Protein AF-A0A8S3K8F5-F1 (afdb_monomer_lite)

Structure (mmCIF, N/CA/C/O backbone):
data_AF-A0A8S3K8F5-F1
#
_entry.id   AF-A0A8S3K8F5-F1
#
loop_
_atom_site.group_PDB
_atom_site.id
_atom_site.type_symbol
_atom_site.label_atom_id
_atom_site.label_alt_id
_atom_site.label_comp_id
_atom_site.label_asym_id
_atom_site.label_entity_id
_atom_site.label_seq_id
_atom_site.pdbx_PDB_ins_code
_atom_site.Cartn_x
_atom_site.Cartn_y
_atom_site.Cartn_z
_atom_site.occupancy
_atom_site.B_iso_or_equiv
_atom_site.auth_seq_id
_atom_site.auth_comp_id
_atom_site.auth_asym_id
_atom_site.auth_atom_id
_atom_site.pdbx_PDB_model_num
ATOM 1 N N . LEU A 1 1 ? -29.546 -4.884 6.699 1.00 70.06 1 LEU A N 1
ATOM 2 C CA . LEU A 1 1 ? -28.903 -3.945 5.757 1.00 70.06 1 LEU A CA 1
ATOM 3 C C . LEU A 1 1 ? -27.476 -4.435 5.577 1.00 70.06 1 LEU A C 1
ATOM 5 O O . LEU A 1 1 ? -26.710 -4.344 6.524 1.00 70.06 1 LEU A O 1
ATOM 9 N N . ASP A 1 2 ? -27.177 -5.072 4.447 1.00 86.62 2 ASP A N 1
ATOM 10 C CA . ASP A 1 2 ? -25.822 -5.524 4.103 1.00 86.62 2 ASP A CA 1
ATOM 11 C C . ASP A 1 2 ? -25.121 -4.368 3.377 1.00 86.62 2 ASP A C 1
ATOM 13 O O . ASP A 1 2 ? -25.587 -3.941 2.319 1.00 86.62 2 ASP A O 1
ATOM 17 N N . VAL A 1 3 ? -24.080 -3.795 3.984 1.00 89.56 3 VAL A N 1
ATOM 18 C CA . VAL A 1 3 ? -23.272 -2.732 3.370 1.00 89.56 3 VAL A CA 1
ATOM 19 C C . VAL A 1 3 ? -22.002 -3.381 2.851 1.00 89.56 3 VAL A C 1
ATOM 21 O O . VAL A 1 3 ? -21.179 -3.854 3.632 1.00 89.56 3 VAL A O 1
ATOM 24 N N . ARG A 1 4 ? -21.841 -3.385 1.527 1.00 93.25 4 ARG A N 1
ATOM 25 C CA . ARG A 1 4 ? -20.657 -3.915 0.850 1.00 93.25 4 ARG A CA 1
ATOM 26 C C . ARG A 1 4 ? -19.901 -2.778 0.189 1.00 93.25 4 ARG A C 1
ATOM 28 O O . ARG A 1 4 ? -20.496 -1.970 -0.517 1.00 93.25 4 ARG A O 1
ATOM 35 N N . LEU A 1 5 ? -18.596 -2.741 0.420 1.00 94.75 5 LEU A N 1
ATOM 36 C CA . LEU A 1 5 ? -17.673 -1.809 -0.208 1.00 94.75 5 LEU A CA 1
ATOM 37 C C . LEU A 1 5 ? -16.637 -2.621 -0.979 1.00 94.75 5 LEU A C 1
ATOM 39 O O . LEU A 1 5 ? -15.985 -3.492 -0.403 1.00 94.75 5 LEU A O 1
ATOM 43 N N . GLN A 1 6 ? -16.487 -2.335 -2.268 1.00 95.38 6 GLN A N 1
ATOM 44 C CA . GLN A 1 6 ? -15.357 -2.837 -3.036 1.00 95.38 6 GLN A CA 1
ATOM 45 C C . GLN A 1 6 ? -14.120 -2.027 -2.639 1.00 95.38 6 GLN A C 1
ATOM 47 O O . GLN A 1 6 ? -14.077 -0.818 -2.840 1.00 95.38 6 GLN A O 1
ATOM 52 N N . ILE A 1 7 ? -13.151 -2.694 -2.015 1.00 95.69 7 ILE A N 1
ATOM 53 C CA . ILE A 1 7 ? -11.930 -2.069 -1.477 1.00 95.69 7 ILE A CA 1
ATOM 54 C C . ILE A 1 7 ? -10.720 -2.209 -2.408 1.00 95.69 7 ILE A C 1
ATOM 56 O O . ILE A 1 7 ? -9.687 -1.601 -2.148 1.00 95.69 7 ILE A O 1
ATOM 60 N N . PHE A 1 8 ? -10.834 -3.033 -3.453 1.00 97.38 8 PHE A N 1
ATOM 61 C CA . PHE A 1 8 ? -9.782 -3.278 -4.434 1.00 97.38 8 PHE A CA 1
ATOM 62 C C . PHE A 1 8 ? -10.377 -3.763 -5.761 1.00 97.38 8 PHE A C 1
ATOM 64 O O . PHE A 1 8 ? -11.359 -4.510 -5.753 1.00 97.38 8 PHE A O 1
ATOM 71 N N . ASP A 1 9 ? -9.760 -3.369 -6.873 1.00 96.94 9 ASP A N 1
ATOM 72 C CA . ASP A 1 9 ? -10.098 -3.791 -8.232 1.00 96.94 9 ASP A CA 1
ATOM 73 C C . ASP A 1 9 ? -8.821 -4.183 -8.997 1.00 96.94 9 ASP A C 1
ATOM 75 O O . ASP A 1 9 ? -7.840 -3.436 -9.012 1.00 96.94 9 ASP A O 1
ATOM 79 N N . ASN A 1 10 ? -8.805 -5.374 -9.605 1.00 96.12 10 ASN A N 1
ATOM 80 C CA . ASN A 1 10 ? -7.617 -5.872 -10.309 1.00 96.12 10 ASN A CA 1
ATOM 81 C C . ASN A 1 10 ? -7.380 -5.160 -11.649 1.00 96.12 10 ASN A C 1
ATOM 83 O O . ASN A 1 10 ? -6.224 -5.011 -12.059 1.00 96.12 10 ASN A O 1
ATOM 87 N N . ASP A 1 11 ? -8.441 -4.736 -12.334 1.00 96.81 11 ASP A N 1
ATOM 88 C CA . ASP A 1 11 ? -8.324 -4.090 -13.638 1.00 96.81 11 ASP A CA 1
ATOM 89 C C . ASP A 1 11 ? -7.795 -2.664 -13.457 1.00 96.81 11 ASP A C 1
ATOM 91 O O . ASP A 1 11 ? -6.875 -2.251 -14.169 1.00 96.81 11 ASP A O 1
ATOM 95 N N . GLU A 1 12 ? -8.287 -1.947 -12.442 1.00 97.44 12 GLU A N 1
ATOM 96 C CA . GLU A 1 12 ? -7.756 -0.637 -12.050 1.00 97.44 12 GLU A CA 1
ATOM 97 C C . GLU A 1 12 ? -6.280 -0.733 -11.634 1.00 97.44 12 GLU A C 1
ATOM 99 O O . GLU A 1 12 ? -5.443 0.032 -12.122 1.00 97.44 12 GLU A O 1
ATOM 104 N N . PHE A 1 13 ? -5.920 -1.723 -10.807 1.00 97.75 13 PHE A N 1
ATOM 105 C CA . PHE A 1 13 ? -4.526 -1.942 -10.414 1.00 97.75 13 PHE A CA 1
ATOM 106 C C . PHE A 1 13 ? -3.615 -2.199 -11.620 1.00 97.75 13 PHE A C 1
ATOM 108 O O . PHE A 1 13 ? -2.515 -1.653 -11.688 1.00 97.75 13 PHE A O 1
ATOM 115 N N . THR A 1 14 ? -4.071 -2.988 -12.596 1.00 96.38 14 THR A N 1
ATOM 116 C CA . THR A 1 14 ? -3.295 -3.286 -13.810 1.00 96.38 14 THR A CA 1
ATOM 117 C C . THR A 1 14 ? -3.023 -2.024 -14.627 1.00 96.38 14 THR A C 1
ATOM 119 O O . THR A 1 14 ? -1.908 -1.834 -15.117 1.00 96.38 14 THR A O 1
ATOM 122 N N . GLN A 1 15 ? -4.011 -1.135 -14.749 1.00 97.56 15 GLN A N 1
ATOM 123 C CA . GLN A 1 15 ? -3.853 0.141 -15.454 1.00 97.56 15 GLN A CA 1
ATOM 124 C C . GLN A 1 15 ? -2.857 1.063 -14.740 1.00 97.56 15 GLN A C 1
ATOM 126 O O . GLN A 1 15 ? -1.977 1.640 -15.383 1.00 97.56 15 GLN A O 1
ATOM 131 N N . ILE A 1 16 ? -2.947 1.155 -13.410 1.00 97.81 16 ILE A N 1
ATOM 132 C CA . ILE A 1 16 ? -2.009 1.937 -12.594 1.00 97.81 16 ILE A CA 1
ATOM 133 C C . ILE A 1 16 ? -0.589 1.370 -12.713 1.00 97.81 16 ILE A C 1
ATOM 135 O O . ILE A 1 16 ? 0.358 2.128 -12.921 1.00 97.81 16 ILE A O 1
ATOM 139 N N . LEU A 1 17 ? -0.434 0.044 -12.638 1.00 97.19 17 LEU A N 1
ATOM 140 C CA . LEU A 1 17 ? 0.856 -0.628 -12.793 1.00 97.19 17 LEU A CA 1
ATOM 141 C C . LEU A 1 17 ? 1.475 -0.351 -14.166 1.00 97.19 17 LEU A C 1
ATOM 143 O O . LEU A 1 17 ? 2.656 -0.017 -14.242 1.00 97.19 17 LEU A O 1
ATOM 147 N N . ALA A 1 18 ? 0.683 -0.425 -15.238 1.00 96.38 18 ALA A N 1
ATOM 148 C CA . ALA A 1 18 ? 1.145 -0.095 -16.582 1.00 96.38 18 ALA A CA 1
ATOM 149 C C . ALA A 1 18 ? 1.657 1.353 -16.675 1.00 96.38 18 ALA A C 1
ATOM 151 O O . ALA A 1 18 ? 2.725 1.583 -17.240 1.00 96.38 18 ALA A O 1
ATOM 152 N N . SER A 1 19 ? 0.954 2.317 -16.069 1.00 97.38 19 SER A N 1
ATOM 153 C CA . SER A 1 19 ? 1.411 3.714 -16.002 1.00 97.38 19 SER A CA 1
ATOM 154 C C . SER A 1 19 ? 2.717 3.854 -15.212 1.00 97.38 19 SER A C 1
ATOM 156 O O . SER A 1 19 ? 3.672 4.465 -15.690 1.00 97.38 19 SER A O 1
ATOM 158 N N . ALA A 1 20 ? 2.798 3.232 -14.033 1.00 96.94 20 ALA A N 1
ATOM 159 C CA . ALA A 1 20 ? 3.962 3.322 -13.153 1.00 96.94 20 ALA A CA 1
ATOM 160 C C . ALA A 1 20 ? 5.241 2.754 -13.791 1.00 96.94 20 ALA A C 1
ATOM 162 O O . ALA A 1 20 ? 6.332 3.280 -13.567 1.00 96.94 20 ALA A O 1
ATOM 163 N N . ILE A 1 21 ? 5.124 1.720 -14.635 1.00 95.50 21 ILE A N 1
ATOM 164 C CA . ILE A 1 21 ? 6.260 1.169 -15.392 1.00 95.50 21 ILE A CA 1
ATOM 165 C C . ILE A 1 21 ? 6.925 2.245 -16.259 1.00 95.50 21 ILE A C 1
ATOM 167 O O . ILE A 1 21 ? 8.154 2.295 -16.330 1.00 95.50 21 ILE A O 1
ATOM 171 N N . HIS A 1 22 ? 6.138 3.124 -16.888 1.00 94.50 22 HIS A N 1
ATOM 172 C CA . HIS A 1 22 ? 6.659 4.213 -17.718 1.00 94.50 22 HIS A CA 1
ATOM 173 C C . HIS A 1 22 ? 7.329 5.326 -16.901 1.00 94.50 22 HIS A C 1
ATOM 175 O O . HIS A 1 22 ? 8.224 6.000 -17.410 1.00 94.50 22 HIS A O 1
ATOM 181 N N . GLU A 1 23 ? 6.928 5.505 -15.644 1.00 94.69 23 GLU A N 1
ATOM 182 C CA . GLU A 1 23 ? 7.511 6.488 -14.723 1.00 94.69 23 GLU A CA 1
ATOM 183 C C . GLU A 1 23 ? 8.830 6.003 -14.100 1.00 94.69 23 GLU A C 1
ATOM 185 O O . GLU A 1 23 ? 9.700 6.811 -13.768 1.00 94.69 23 GLU A O 1
ATOM 190 N N . GLY A 1 24 ? 9.008 4.685 -13.978 1.00 93.38 24 GLY A N 1
ATOM 191 C CA . GLY A 1 24 ? 10.258 4.048 -13.569 1.00 93.38 24 GLY A CA 1
ATOM 192 C C . GLY A 1 24 ? 10.185 3.311 -12.231 1.00 93.38 24 GLY A C 1
ATOM 193 O O . GLY A 1 24 ? 9.130 3.183 -11.612 1.00 93.38 24 GLY A O 1
ATOM 194 N N . TYR A 1 25 ? 11.340 2.798 -11.789 1.00 94.31 25 TYR A N 1
ATOM 195 C CA . TYR A 1 25 ? 11.448 1.846 -10.673 1.00 94.31 25 TYR A CA 1
ATOM 196 C C . TYR A 1 25 ? 10.765 2.327 -9.386 1.00 94.31 25 TYR A C 1
ATOM 198 O O . TYR A 1 25 ? 9.991 1.585 -8.793 1.00 94.31 25 TYR A O 1
ATOM 206 N N . GLU A 1 26 ? 11.007 3.574 -8.970 1.00 93.88 26 GLU A N 1
ATOM 207 C CA . GLU A 1 26 ? 10.432 4.124 -7.734 1.00 93.88 26 GLU A CA 1
ATOM 208 C C . GLU A 1 26 ? 8.901 4.210 -7.779 1.00 93.88 26 GLU A C 1
ATOM 210 O O . GLU A 1 26 ? 8.240 3.991 -6.762 1.00 93.88 26 GLU A O 1
ATOM 215 N N . SER A 1 27 ? 8.320 4.507 -8.947 1.00 95.50 27 SER A N 1
ATOM 216 C CA . SER A 1 27 ? 6.863 4.562 -9.101 1.00 95.50 27 SER A CA 1
ATOM 217 C C . SER A 1 27 ? 6.264 3.165 -8.947 1.00 95.50 27 SER A C 1
ATOM 219 O O . SER A 1 27 ? 5.379 2.961 -8.114 1.00 95.50 27 SER A O 1
ATOM 221 N N . VAL A 1 28 ? 6.840 2.168 -9.632 1.00 96.56 28 VAL A N 1
ATOM 222 C CA . VAL A 1 28 ? 6.443 0.758 -9.488 1.00 96.56 28 VAL A CA 1
ATOM 223 C C . VAL A 1 28 ? 6.622 0.288 -8.042 1.00 96.56 28 VAL A C 1
ATOM 225 O O . VAL A 1 28 ? 5.683 -0.224 -7.442 1.00 96.56 28 VAL A O 1
ATOM 228 N N . TYR A 1 29 ? 7.780 0.519 -7.423 1.00 95.44 29 TYR A N 1
ATOM 229 C CA . TYR A 1 29 ? 8.052 0.092 -6.048 1.00 95.44 29 TYR A CA 1
ATOM 230 C C . TYR A 1 29 ? 7.045 0.672 -5.040 1.00 95.44 29 TYR A C 1
ATOM 232 O O . TYR A 1 29 ? 6.594 -0.027 -4.126 1.00 95.44 29 TYR A O 1
ATOM 240 N N . ASN A 1 30 ? 6.615 1.924 -5.227 1.00 96.12 30 ASN A N 1
ATOM 241 C CA . ASN A 1 30 ? 5.606 2.547 -4.372 1.00 96.12 30 ASN A CA 1
ATOM 242 C C . ASN A 1 30 ? 4.228 1.865 -4.445 1.00 96.12 30 ASN A C 1
ATOM 244 O O . ASN A 1 30 ? 3.493 1.915 -3.451 1.00 96.12 30 ASN A O 1
ATOM 248 N N . LEU A 1 31 ? 3.895 1.167 -5.539 1.00 97.50 31 LEU A N 1
ATOM 249 C CA . LEU A 1 31 ? 2.649 0.396 -5.657 1.00 97.50 31 LEU A CA 1
ATOM 250 C C . LEU A 1 31 ? 2.578 -0.798 -4.699 1.00 97.50 31 LEU A C 1
ATOM 252 O O . LEU A 1 31 ? 1.483 -1.295 -4.431 1.00 97.50 31 LEU A O 1
ATOM 256 N N . THR A 1 32 ? 3.694 -1.198 -4.076 1.00 96.50 32 THR A N 1
ATOM 257 C CA . THR A 1 32 ? 3.687 -2.176 -2.971 1.00 96.50 32 THR A CA 1
ATOM 258 C C . THR A 1 32 ? 2.694 -1.763 -1.881 1.00 96.50 32 THR A C 1
ATOM 260 O O . THR A 1 32 ? 2.001 -2.60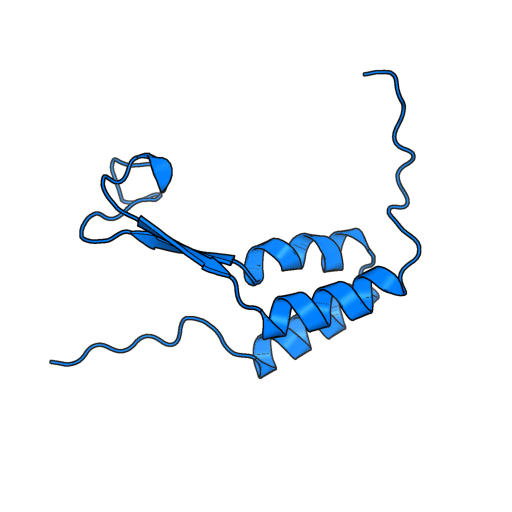2 -1.310 1.00 96.50 32 THR A O 1
ATOM 263 N N . LYS A 1 33 ? 2.552 -0.451 -1.633 1.00 96.00 33 LYS A N 1
ATOM 264 C CA . LYS A 1 33 ? 1.616 0.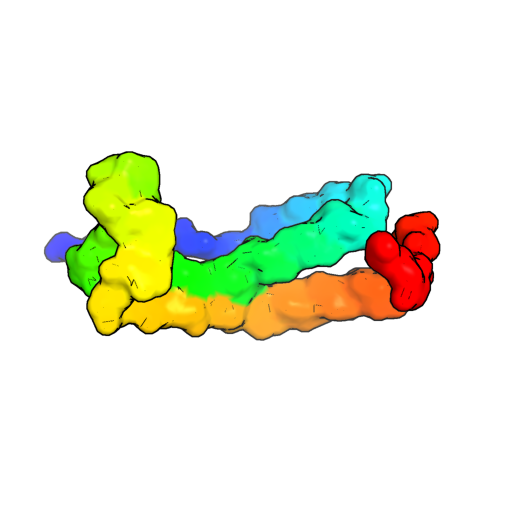096 -0.639 1.00 96.00 33 LYS A CA 1
ATOM 265 C C . LYS A 1 33 ? 0.147 -0.109 -1.020 1.00 96.00 33 LYS A C 1
ATOM 267 O O . LYS A 1 33 ? -0.679 -0.202 -0.122 1.00 96.00 33 LYS A O 1
ATOM 272 N N . MET A 1 34 ? -0.186 -0.193 -2.312 1.00 96.69 34 MET A N 1
ATOM 273 C CA . MET A 1 34 ? -1.555 -0.482 -2.769 1.00 96.69 34 MET A CA 1
ATOM 274 C C . MET A 1 34 ? -1.935 -1.954 -2.583 1.00 96.69 34 MET A C 1
ATOM 276 O O . MET A 1 34 ? -3.113 -2.279 -2.484 1.00 96.69 34 MET A O 1
ATOM 280 N N . CYS A 1 35 ? -0.947 -2.847 -2.490 1.00 97.44 35 CYS A N 1
ATOM 281 C CA . CYS A 1 35 ? -1.175 -4.277 -2.292 1.00 97.44 35 CYS A CA 1
ATOM 282 C C . CYS A 1 35 ? -1.424 -4.657 -0.821 1.00 97.44 35 CYS A C 1
ATOM 284 O O . CYS A 1 35 ? -1.567 -5.840 -0.503 1.00 97.44 35 CYS A O 1
ATOM 286 N N . ILE A 1 36 ? -1.434 -3.669 0.080 1.00 97.44 36 ILE A N 1
ATOM 287 C CA . ILE A 1 36 ? -1.585 -3.849 1.522 1.00 97.44 36 ILE A CA 1
ATOM 288 C C . ILE A 1 36 ? -2.775 -3.019 1.993 1.00 97.44 36 ILE A C 1
ATOM 290 O O . ILE A 1 36 ? -2.754 -1.790 1.949 1.00 97.44 36 ILE A O 1
ATOM 294 N N . ILE A 1 37 ? -3.801 -3.689 2.509 1.00 97.44 37 ILE A N 1
ATOM 295 C CA . ILE A 1 37 ? -4.988 -3.036 3.059 1.00 97.44 37 ILE A CA 1
ATOM 296 C C . ILE A 1 37 ? -4.946 -3.128 4.577 1.00 97.44 37 ILE A C 1
ATOM 298 O O . ILE A 1 37 ? -4.802 -4.206 5.149 1.00 97.44 37 ILE A O 1
ATOM 302 N N . ARG A 1 38 ? -5.126 -1.992 5.249 1.00 97.81 38 ARG A N 1
ATOM 303 C CA . ARG A 1 38 ? -5.237 -1.924 6.709 1.00 97.81 38 ARG A CA 1
ATOM 304 C C . ARG A 1 38 ? -6.660 -1.574 7.096 1.00 97.81 38 ARG A C 1
ATOM 306 O O . ARG A 1 38 ? -7.166 -0.534 6.684 1.00 97.81 38 ARG A O 1
ATOM 313 N N . MET A 1 39 ? -7.277 -2.402 7.934 1.00 97.06 39 MET A N 1
ATOM 314 C CA . MET A 1 39 ? -8.645 -2.193 8.415 1.00 97.06 39 MET A CA 1
ATOM 315 C C . MET A 1 39 ? -8.708 -2.317 9.938 1.00 97.06 39 MET A C 1
ATOM 317 O O . MET A 1 39 ? -8.243 -3.308 10.496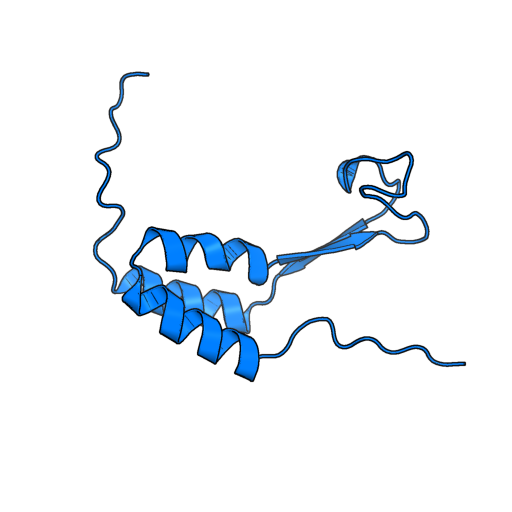 1.00 97.06 39 MET A O 1
ATOM 321 N N . SER A 1 40 ? -9.298 -1.337 10.626 1.00 97.62 40 SER A N 1
ATOM 322 C CA . SER A 1 40 ? -9.619 -1.467 12.050 1.00 97.62 40 SER A CA 1
ATOM 323 C C . SER A 1 40 ? -10.949 -2.162 12.263 1.00 97.62 40 SER A C 1
ATOM 325 O O . SER A 1 40 ? -11.908 -1.978 11.514 1.00 97.62 40 SER A O 1
ATOM 327 N N . LEU A 1 41 ? -11.033 -2.889 13.373 1.00 95.94 41 LEU A N 1
ATOM 328 C CA . LEU A 1 41 ? -12.293 -3.420 13.861 1.00 95.94 41 LEU A CA 1
ATOM 329 C C . LEU A 1 41 ? -12.880 -2.436 14.880 1.00 95.94 41 LEU A C 1
ATOM 331 O O . LEU A 1 41 ? -12.243 -2.081 15.875 1.00 95.94 41 LEU A O 1
ATOM 335 N N . VAL A 1 42 ? -14.115 -1.987 14.631 1.00 95.56 42 VAL A N 1
ATOM 336 C CA . VAL A 1 42 ? -14.944 -1.128 15.506 1.00 95.56 42 VAL A CA 1
ATOM 337 C C . VAL A 1 42 ? -14.481 0.330 15.659 1.00 95.56 42 VAL A C 1
ATOM 339 O O . VAL A 1 42 ? -15.321 1.228 15.709 1.00 95.56 42 VAL A O 1
ATOM 342 N N . LYS A 1 43 ? -13.181 0.615 15.792 1.00 96.44 43 LYS A N 1
ATOM 343 C CA . LYS A 1 43 ? -12.676 1.974 16.075 1.00 96.44 43 LYS A CA 1
ATOM 344 C C . LYS A 1 43 ? -12.023 2.599 14.845 1.00 96.44 43 LYS A C 1
ATOM 346 O O . LYS A 1 43 ? -11.017 2.092 14.374 1.00 96.44 43 LYS A O 1
ATOM 351 N N . GLY A 1 44 ? -12.535 3.738 14.383 1.00 96.12 44 GLY A N 1
ATOM 352 C CA . GLY A 1 44 ? -11.917 4.501 13.292 1.00 96.12 44 GLY A CA 1
ATOM 353 C C . GLY A 1 44 ? -10.598 5.189 13.676 1.00 96.12 44 GLY A C 1
ATOM 354 O O . GLY A 1 44 ? -10.323 5.447 14.859 1.00 96.12 44 GLY A O 1
ATOM 355 N N . TRP A 1 45 ? -9.797 5.488 12.654 1.00 97.44 45 TRP A N 1
ATOM 356 C CA . TRP A 1 45 ? -8.551 6.255 12.711 1.00 97.44 45 TRP A CA 1
ATOM 357 C C . TRP A 1 45 ? -8.496 7.250 11.546 1.00 97.44 45 TRP A C 1
ATOM 359 O O . TRP A 1 45 ? -9.213 7.094 10.563 1.00 97.44 45 TRP A O 1
ATOM 369 N N . GLY A 1 46 ? -7.602 8.234 11.620 1.00 96.31 46 GLY A N 1
ATOM 370 C CA . GLY A 1 46 ? -7.326 9.167 10.525 1.00 96.31 46 GLY A CA 1
ATOM 371 C C . GLY A 1 46 ? -7.591 10.619 10.904 1.00 96.31 46 GLY A C 1
ATOM 372 O O . GLY A 1 46 ? -7.605 10.975 12.087 1.00 96.31 46 GLY A O 1
ATOM 373 N N . VAL A 1 47 ? -7.765 11.467 9.890 1.00 95.69 47 VAL A N 1
ATOM 374 C CA . VAL A 1 47 ? -7.902 12.922 10.061 1.00 95.69 47 VAL A CA 1
ATOM 375 C C . VAL A 1 47 ? -9.070 13.276 10.988 1.00 95.69 47 VAL A C 1
ATOM 377 O O . VAL A 1 47 ? -8.869 14.026 11.946 1.00 95.69 47 VAL A O 1
ATOM 380 N N . ASP A 1 48 ? -10.205 12.598 10.814 1.00 96.25 48 ASP A N 1
ATOM 381 C CA . ASP A 1 48 ? -11.457 12.849 11.542 1.00 96.25 48 ASP A CA 1
ATOM 382 C C . ASP A 1 48 ? -11.554 12.141 12.901 1.00 96.25 48 ASP A C 1
ATOM 384 O O . ASP A 1 48 ? -12.549 12.258 13.616 1.00 96.25 48 ASP A O 1
ATOM 388 N N . TYR A 1 49 ? -10.516 11.400 13.298 1.00 96.38 49 TYR A N 1
ATOM 389 C CA . TYR A 1 49 ? -10.508 10.643 14.546 1.00 96.38 49 TYR A CA 1
ATOM 390 C C . TYR A 1 49 ? -9.418 11.137 15.503 1.00 96.38 49 TYR A C 1
ATOM 392 O O . TYR A 1 49 ? -8.387 11.698 15.120 1.00 96.38 49 TYR A O 1
ATOM 400 N N . ARG A 1 50 ? -9.617 10.866 16.802 1.00 96.69 50 ARG A N 1
ATOM 401 C CA . ARG A 1 50 ? -8.582 11.073 17.834 1.00 96.69 50 ARG A CA 1
ATOM 402 C C . ARG A 1 50 ? -7.332 10.225 17.562 1.00 96.69 50 ARG A C 1
ATOM 404 O O . ARG A 1 50 ? -6.224 10.636 17.886 1.00 96.69 50 ARG A O 1
ATOM 411 N N . ARG A 1 51 ? -7.517 9.028 17.000 1.00 97.44 51 ARG A N 1
ATOM 412 C CA . ARG A 1 51 ? -6.442 8.087 16.659 1.00 97.44 51 ARG A CA 1
ATOM 413 C C . ARG A 1 51 ? -5.850 8.482 15.313 1.00 97.44 51 ARG A C 1
ATOM 415 O O . ARG A 1 51 ? -6.550 8.400 14.309 1.00 97.44 51 ARG A O 1
ATOM 422 N N . LYS A 1 52 ? -4.588 8.914 15.299 1.00 96.69 52 LYS A N 1
ATOM 423 C CA . LYS A 1 52 ? -3.915 9.394 14.079 1.00 96.69 52 LYS A CA 1
ATOM 424 C C . LYS A 1 52 ? -3.275 8.278 13.257 1.00 96.69 52 LYS A C 1
ATOM 426 O O . LYS A 1 52 ? -3.090 8.456 12.062 1.00 96.69 52 LYS A O 1
ATOM 431 N N . SER A 1 53 ? -3.012 7.126 13.871 1.00 96.69 53 SER A N 1
ATOM 432 C CA . SER A 1 53 ? -2.523 5.924 13.198 1.00 96.69 53 SER A CA 1
ATOM 433 C C . SER A 1 53 ? -3.411 4.716 13.499 1.00 96.69 53 SER A C 1
ATOM 435 O O . SER A 1 53 ? -4.008 4.612 14.576 1.00 96.69 53 SER A O 1
ATOM 437 N N . VAL A 1 54 ? -3.426 3.765 12.565 1.00 97.06 54 VAL A N 1
ATOM 438 C CA . VAL A 1 54 ? -3.993 2.420 12.733 1.00 97.06 54 VAL A CA 1
ATOM 439 C C . VAL A 1 54 ? -3.494 1.720 13.988 1.00 97.06 54 VAL A C 1
ATOM 441 O O . VAL A 1 54 ? -4.284 1.118 14.714 1.00 97.06 54 VAL A O 1
ATOM 444 N N . THR A 1 55 ? -2.213 1.883 14.313 1.00 97.50 55 THR A N 1
ATOM 445 C CA . THR A 1 55 ? -1.575 1.253 15.474 1.00 97.50 55 THR A CA 1
ATOM 446 C C . THR A 1 55 ? -2.118 1.770 16.808 1.00 97.50 55 THR A C 1
ATOM 448 O O . THR A 1 55 ? -1.866 1.175 17.849 1.00 97.50 55 THR A O 1
ATOM 451 N N . ASN A 1 56 ? -2.896 2.860 16.804 1.00 97.75 56 ASN A N 1
ATOM 452 C CA . ASN A 1 56 ? -3.600 3.354 17.988 1.00 97.75 56 ASN A CA 1
ATOM 453 C C . ASN A 1 56 ? -5.005 2.746 18.155 1.00 97.75 56 ASN A C 1
ATOM 455 O O . ASN A 1 56 ? -5.729 3.107 19.094 1.00 97.75 56 ASN A O 1
ATOM 459 N N . THR A 1 57 ? -5.440 1.877 17.239 1.00 97.75 57 THR A N 1
ATOM 460 C CA . THR A 1 57 ? -6.682 1.113 17.391 1.00 97.75 57 THR A CA 1
ATOM 461 C C . THR A 1 57 ? -6.438 -0.180 18.164 1.00 97.75 57 THR A C 1
ATOM 463 O O . THR A 1 57 ? -5.375 -0.778 18.035 1.00 97.75 57 THR A O 1
ATOM 466 N N . PRO A 1 58 ? -7.402 -0.614 18.997 1.00 97.25 58 PRO A N 1
ATOM 467 C CA . PRO A 1 58 ? -7.224 -1.789 19.850 1.00 97.25 58 PRO A CA 1
A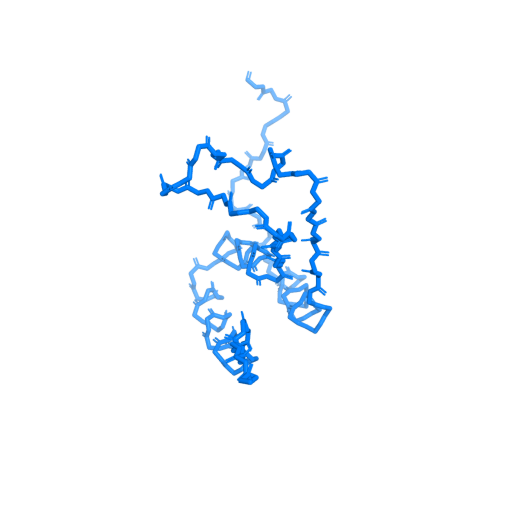TOM 468 C C . PRO A 1 58 ? -7.172 -3.106 19.064 1.00 97.25 58 PRO A C 1
ATOM 470 O O . PRO A 1 58 ? -6.619 -4.081 19.555 1.00 97.25 58 PRO A O 1
ATOM 473 N N . CYS A 1 59 ? -7.769 -3.148 17.871 1.00 97.69 59 CYS A N 1
ATOM 474 C CA . CYS A 1 59 ? -7.768 -4.312 16.998 1.00 97.69 59 CYS A CA 1
ATOM 475 C C . CYS A 1 59 ? -7.861 -3.856 15.540 1.00 97.69 59 CYS A C 1
ATOM 477 O O . CYS A 1 59 ? -8.718 -3.038 15.189 1.00 97.69 59 CYS A O 1
ATOM 479 N N . TRP A 1 60 ? -6.972 -4.379 14.706 1.00 98.38 60 TRP A N 1
ATOM 480 C CA . TRP A 1 60 ? -6.897 -4.112 13.279 1.00 98.38 60 TRP A CA 1
ATOM 481 C C . TRP A 1 60 ? -6.247 -5.302 12.582 1.00 98.38 60 TRP A C 1
ATOM 483 O O . TRP A 1 60 ? -5.575 -6.112 13.222 1.00 98.38 60 TRP A O 1
ATOM 493 N N . ILE A 1 61 ? -6.470 -5.400 11.279 1.00 97.94 61 ILE A N 1
ATOM 494 C CA . ILE A 1 61 ? -5.857 -6.407 10.422 1.00 97.94 61 ILE A CA 1
ATOM 495 C C . ILE A 1 61 ? -5.109 -5.734 9.279 1.00 97.94 61 ILE A C 1
ATOM 497 O O . ILE A 1 61 ? -5.478 -4.646 8.824 1.00 97.94 61 ILE A O 1
ATOM 501 N N . GLU A 1 62 ? -4.066 -6.413 8.825 1.00 98.06 62 GLU A N 1
ATOM 502 C CA . GLU A 1 62 ? -3.348 -6.112 7.597 1.00 98.06 62 GLU A CA 1
ATOM 503 C C . GLU A 1 62 ? -3.622 -7.249 6.615 1.00 98.06 62 GLU A C 1
ATOM 505 O O . GLU A 1 62 ? -3.436 -8.420 6.945 1.00 98.06 62 GLU A O 1
ATOM 510 N N . ILE A 1 63 ? -4.133 -6.907 5.438 1.00 97.81 63 ILE A N 1
ATOM 511 C CA . ILE A 1 63 ? -4.457 -7.847 4.371 1.00 97.81 63 ILE A CA 1
ATOM 512 C C . ILE A 1 63 ? -3.443 -7.624 3.258 1.00 97.81 63 ILE A C 1
ATOM 514 O O . ILE A 1 63 ? -3.314 -6.510 2.750 1.00 97.81 63 ILE A O 1
ATOM 518 N N . PHE A 1 64 ? -2.762 -8.694 2.872 1.00 97.81 64 PHE A N 1
ATOM 519 C CA . PHE A 1 64 ? -1.831 -8.711 1.754 1.00 97.81 64 PHE A CA 1
ATOM 520 C C . PHE A 1 64 ? -2.526 -9.318 0.537 1.00 97.81 64 PHE A C 1
ATOM 522 O O . PHE A 1 64 ? -3.148 -10.377 0.630 1.00 97.81 64 PHE A O 1
ATOM 529 N N . LEU A 1 65 ? -2.452 -8.628 -0.598 1.00 97.81 65 LEU A N 1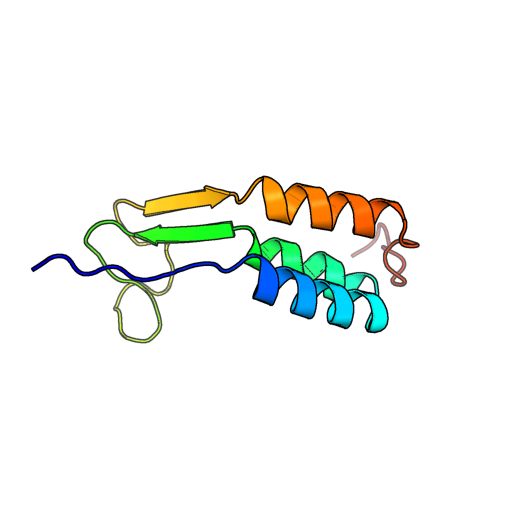
ATOM 530 C CA . LEU A 1 65 ? -3.058 -9.073 -1.847 1.00 97.81 65 LEU A CA 1
ATOM 531 C C . LEU A 1 65 ? -2.024 -9.837 -2.679 1.00 97.81 65 LEU A C 1
ATOM 533 O O . LEU A 1 65 ? -1.287 -9.248 -3.468 1.00 97.81 65 LEU A O 1
ATOM 537 N N . ASP A 1 66 ? -1.987 -11.159 -2.516 1.00 96.88 66 ASP A N 1
ATOM 538 C CA . ASP A 1 66 ? -0.980 -12.027 -3.146 1.00 96.88 66 ASP A CA 1
ATOM 539 C C . ASP A 1 66 ? -0.920 -11.908 -4.676 1.00 96.88 66 ASP A C 1
ATOM 541 O O . ASP A 1 66 ? 0.161 -11.981 -5.255 1.00 96.88 66 ASP A O 1
ATOM 545 N N . GLY A 1 67 ? -2.067 -11.755 -5.346 1.00 96.31 67 GLY A N 1
ATOM 546 C CA . GLY A 1 67 ? -2.131 -11.602 -6.805 1.00 96.31 67 GLY A CA 1
ATOM 547 C C . GLY A 1 67 ? -1.400 -10.340 -7.282 1.00 96.31 67 GLY A C 1
ATOM 548 O O . GLY A 1 67 ? -0.378 -10.465 -7.961 1.00 96.31 67 GLY A O 1
ATOM 549 N N . PRO A 1 68 ? -1.863 -9.143 -6.878 1.00 97.12 68 PRO A N 1
ATOM 550 C CA . PRO A 1 68 ? -1.179 -7.875 -7.133 1.00 97.12 68 PRO A CA 1
ATOM 551 C C . PRO A 1 68 ? 0.302 -7.874 -6.735 1.00 97.12 68 PRO A C 1
ATOM 553 O O . PRO A 1 68 ? 1.135 -7.427 -7.523 1.00 97.12 68 PRO A O 1
ATOM 556 N N . LEU A 1 69 ? 0.656 -8.440 -5.571 1.00 96.94 69 LEU A N 1
ATOM 557 C CA . LEU A 1 69 ? 2.054 -8.553 -5.134 1.00 96.94 69 LEU A CA 1
ATOM 558 C C . LEU A 1 69 ? 2.910 -9.360 -6.115 1.00 96.94 69 LEU A C 1
ATOM 560 O O . LEU A 1 69 ? 4.011 -8.935 -6.449 1.00 96.94 69 LEU A O 1
ATOM 564 N N . LYS A 1 70 ? 2.415 -10.500 -6.608 1.00 96.31 70 LYS A N 1
ATOM 565 C CA . LYS A 1 70 ? 3.147 -11.337 -7.576 1.00 96.31 70 LYS A CA 1
ATOM 566 C C . LYS A 1 70 ? 3.347 -10.641 -8.918 1.00 96.31 70 LYS A C 1
ATOM 568 O O . LYS A 1 70 ? 4.402 -10.787 -9.536 1.00 96.31 70 LYS A O 1
ATOM 573 N N . TRP A 1 71 ? 2.344 -9.904 -9.389 1.00 94.69 71 TRP A N 1
ATOM 574 C CA . TRP A 1 71 ? 2.469 -9.121 -10.620 1.00 94.69 71 TRP A CA 1
ATOM 575 C C . TRP A 1 71 ? 3.493 -8.006 -10.462 1.00 94.69 71 TRP A C 1
ATOM 577 O O . TRP A 1 71 ? 4.350 -7.834 -11.327 1.00 94.69 71 TRP A O 1
ATOM 587 N N . LEU A 1 72 ? 3.447 -7.305 -9.330 1.00 96.75 72 LEU A N 1
ATOM 588 C CA . LEU A 1 72 ? 4.405 -6.261 -9.009 1.00 96.75 72 LEU A CA 1
ATOM 589 C C . LEU A 1 72 ? 5.841 -6.800 -8.935 1.00 96.75 72 LEU A C 1
ATOM 591 O O . LEU A 1 72 ? 6.737 -6.227 -9.548 1.00 96.75 72 LEU A O 1
ATOM 595 N N . ASP A 1 73 ? 6.043 -7.918 -8.235 1.00 95.31 73 ASP A N 1
ATOM 596 C CA . ASP A 1 73 ? 7.337 -8.599 -8.105 1.00 95.31 73 ASP A CA 1
ATOM 597 C C . ASP A 1 73 ? 7.911 -8.993 -9.473 1.00 95.31 73 ASP A C 1
ATOM 599 O O . ASP A 1 73 ? 9.066 -8.701 -9.777 1.00 95.31 73 ASP A O 1
ATOM 603 N N . SER A 1 74 ? 7.069 -9.549 -10.349 1.00 94.94 74 SER A N 1
ATOM 604 C CA . SER A 1 74 ? 7.470 -9.933 -11.708 1.00 94.94 74 SER A CA 1
ATOM 605 C C . SER A 1 74 ? 7.967 -8.735 -12.522 1.00 94.94 74 SER A C 1
ATOM 607 O O . SER A 1 74 ? 8.952 -8.844 -13.251 1.00 94.94 74 SER A O 1
ATOM 609 N N . VAL A 1 75 ? 7.308 -7.581 -12.392 1.00 95.06 75 VAL A N 1
ATOM 610 C CA . VAL A 1 75 ? 7.734 -6.344 -13.055 1.00 95.06 75 VAL A CA 1
ATOM 611 C C . VAL A 1 75 ? 9.046 -5.849 -12.454 1.00 95.06 75 VAL A C 1
ATOM 613 O O . VAL A 1 75 ? 10.012 -5.656 -13.193 1.00 95.06 75 VAL A O 1
ATOM 616 N N . LEU A 1 76 ? 9.115 -5.700 -11.128 1.00 95.00 76 LEU A N 1
ATOM 617 C CA . LEU A 1 76 ? 10.299 -5.204 -10.421 1.00 95.00 76 LEU A CA 1
ATOM 618 C C . LEU A 1 76 ? 11.546 -6.047 -10.699 1.00 95.00 76 LEU A C 1
ATOM 620 O O . LEU A 1 76 ? 12.622 -5.484 -10.885 1.00 95.00 76 LEU A O 1
ATOM 624 N N . PHE A 1 77 ? 11.399 -7.369 -10.810 1.00 93.56 77 PHE A N 1
ATOM 625 C CA . PHE A 1 77 ? 12.489 -8.283 -11.154 1.00 93.56 77 PHE A CA 1
ATOM 626 C C . PHE A 1 77 ? 13.144 -7.957 -12.507 1.00 93.56 77 PHE A C 1
ATOM 628 O O . PHE A 1 77 ? 14.340 -8.174 -12.694 1.00 93.56 77 PHE A O 1
ATOM 635 N N . THR A 1 78 ? 12.374 -7.423 -13.458 1.00 92.50 78 THR A N 1
ATOM 636 C CA . THR A 1 78 ? 12.873 -7.066 -14.798 1.00 92.50 78 THR A CA 1
ATOM 637 C C . THR A 1 78 ? 13.433 -5.647 -14.887 1.00 92.50 78 THR A C 1
ATOM 639 O O . THR A 1 78 ? 14.111 -5.308 -15.861 1.00 92.50 78 THR A O 1
ATOM 642 N N . MET A 1 79 ? 13.174 -4.801 -13.888 1.00 91.69 79 MET A N 1
ATOM 643 C CA . MET A 1 79 ? 13.631 -3.417 -13.887 1.00 91.69 79 MET A CA 1
ATOM 644 C C . MET A 1 79 ? 15.087 -3.324 -13.423 1.00 91.69 79 MET A C 1
ATOM 646 O O . MET A 1 79 ? 15.527 -4.016 -12.508 1.00 91.69 79 MET A O 1
ATOM 650 N N . ARG A 1 80 ? 15.854 -2.411 -14.032 1.00 78.06 80 ARG A N 1
ATOM 651 C CA . ARG A 1 80 ? 17.123 -1.975 -13.435 1.00 78.06 80 ARG A CA 1
ATOM 652 C C . ARG A 1 80 ? 16.753 -1.262 -12.135 1.00 78.06 80 ARG A C 1
ATOM 654 O O . ARG A 1 80 ? 15.856 -0.424 -12.165 1.00 78.06 80 ARG A O 1
ATOM 661 N N . GLY A 1 81 ? 17.372 -1.671 -11.026 1.00 79.69 81 GLY A N 1
ATOM 662 C CA . GLY A 1 81 ? 17.063 -1.188 -9.677 1.00 7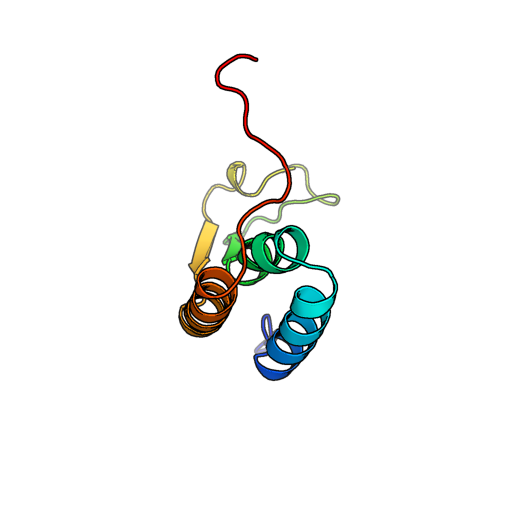9.69 81 GLY A CA 1
ATOM 663 C C . GLY A 1 81 ? 17.168 0.339 -9.518 1.00 79.69 81 GLY A C 1
ATOM 664 O O . GLY A 1 81 ? 17.371 1.061 -10.495 1.00 79.69 81 GLY A O 1
ATOM 665 N N . PRO A 1 82 ? 17.040 0.864 -8.293 1.00 81.12 82 PRO A N 1
ATOM 666 C CA . PRO A 1 82 ? 16.957 2.303 -8.073 1.00 81.12 82 PRO A CA 1
ATOM 667 C C . PRO A 1 82 ? 18.162 3.044 -8.673 1.00 81.12 82 PRO A C 1
ATOM 669 O O . PRO A 1 82 ? 19.312 2.645 -8.502 1.00 81.12 82 PRO A O 1
ATOM 672 N N . ASN A 1 83 ? 17.893 4.158 -9.362 1.00 72.62 83 ASN A N 1
ATOM 673 C CA . ASN A 1 83 ? 18.933 5.006 -9.963 1.00 72.62 83 ASN A CA 1
ATOM 674 C C . ASN A 1 83 ? 19.756 5.775 -8.909 1.00 72.62 83 ASN A C 1
ATOM 676 O O . ASN A 1 83 ? 20.778 6.373 -9.243 1.00 72.62 83 ASN A O 1
ATOM 680 N N . GLN A 1 84 ? 19.310 5.793 -7.649 1.00 72.88 84 GLN A N 1
ATOM 681 C CA . GLN A 1 84 ? 20.052 6.387 -6.543 1.00 72.88 84 GLN A CA 1
ATOM 682 C C . GLN A 1 84 ? 21.061 5.386 -5.982 1.00 72.88 84 GLN A C 1
ATOM 684 O O . GLN A 1 84 ? 20.707 4.323 -5.476 1.00 72.88 84 GLN A O 1
ATOM 689 N N . SER A 1 85 ? 22.337 5.759 -6.034 1.00 74.12 85 SER A N 1
ATOM 690 C CA . SER A 1 85 ? 23.404 5.056 -5.332 1.00 74.12 85 SER A CA 1
ATOM 691 C C . SER A 1 85 ? 23.207 5.191 -3.823 1.00 74.12 85 SER A C 1
ATOM 693 O O . SER A 1 85 ? 23.266 6.297 -3.286 1.00 74.12 85 SER A O 1
ATOM 695 N N . ILE A 1 86 ? 23.003 4.066 -3.142 1.00 77.88 86 ILE A N 1
ATOM 696 C CA . ILE A 1 86 ? 22.978 4.007 -1.679 1.00 77.88 86 ILE A CA 1
ATOM 697 C C . ILE A 1 86 ? 24.424 4.098 -1.182 1.00 77.88 86 ILE A C 1
ATOM 699 O O . ILE A 1 86 ? 25.256 3.254 -1.518 1.00 77.88 86 ILE A O 1
ATOM 703 N N . THR A 1 87 ? 24.735 5.124 -0.391 1.00 80.44 87 THR A N 1
ATOM 704 C CA . THR A 1 87 ? 26.029 5.251 0.286 1.00 80.44 87 THR A CA 1
ATOM 705 C C . THR A 1 87 ? 25.998 4.494 1.611 1.00 80.44 87 THR A C 1
ATOM 707 O O . THR A 1 87 ? 24.994 4.493 2.316 1.00 80.44 87 THR A O 1
ATOM 710 N N . SER A 1 88 ? 27.108 3.854 1.984 1.00 85.06 88 SER A N 1
ATOM 711 C CA . SER A 1 88 ? 27.247 3.193 3.294 1.00 85.06 88 SER A CA 1
ATOM 712 C C . SER A 1 88 ? 27.509 4.169 4.447 1.00 85.06 88 SER A C 1
ATOM 714 O O . SER A 1 88 ? 27.589 3.755 5.601 1.00 85.06 88 SER A O 1
ATOM 716 N N . VAL A 1 89 ? 27.647 5.458 4.136 1.00 74.94 89 VAL A N 1
ATOM 717 C CA . VAL A 1 89 ? 27.774 6.559 5.093 1.00 74.94 89 VAL A CA 1
ATOM 718 C C . VAL A 1 89 ? 26.500 7.402 5.051 1.00 74.94 89 VAL A C 1
ATOM 720 O O . VAL A 1 89 ? 25.974 7.656 3.963 1.00 74.94 89 VAL A O 1
ATOM 723 N N . SER A 1 90 ? 25.995 7.762 6.232 1.00 70.12 90 SER A N 1
ATOM 724 C CA . SER A 1 90 ? 24.821 8.624 6.443 1.00 70.12 90 SER A CA 1
ATOM 725 C C . SER A 1 90 ? 25.228 10.064 6.711 1.00 70.12 90 SER A C 1
ATOM 727 O O . SER A 1 90 ? 26.298 10.252 7.334 1.00 70.12 90 SER A O 1
#

pLDDT: mean 93.5, std 7.12, range [70.06, 98.38]

Secondary structure (DSSP, 8-state):
---------HHHHHHHHHHHHHH-HHHHHHGGGGGEEEEESS---STTSS--SGGGSSSEEEEE-HHHHHHHHHHHHHS---SSPPPS--

Radius of gyration: 16.91 Å; chains: 1; bounding box: 57×25×38 Å

Sequence (90 aa):
LDVRLQIFDNDEFTQILASAIHEGYESVYNLTKMCIIRMSLVKGWGVDYRRKSVTNTPCWIEIFLDGPLKWLDSVLFTMRGPNQSITSVS

Organism: NCBI:txid392030

Foldseek 3Di:
DDDDDDLDDPVVLVVQCVVQVVVALVSLVVCQVVQKDKAADPDDEPDPDPHPDSVPGPGIDIDGNPVSVVVSVVSNVPGDHDPDDDDPPD

InterPro domains:
  IPR001132 SMAD domain [PF03166] (5-65)
  IPR001132 SMAD domain [PS51076] (1-90)
  IPR008984 SMAD/FHA domain superfamily [SSF49879] (5-79)
  IPR013790 SMAD/Dwarfins [PTHR13703] (4-90)
  IPR017855 SMAD-like domain superfamily [G3DSA:2.60.200.10] (2-90)